Protein AF-A0A6I1VTR4-F1 (afdb_monomer)

Mean predicted aligned error: 4.68 Å

Structure (mmCIF, N/CA/C/O backbone):
data_AF-A0A6I1VTR4-F1
#
_entry.id   AF-A0A6I1VTR4-F1
#
loop_
_atom_site.group_PDB
_atom_site.id
_atom_site.type_symbol
_atom_site.label_atom_id
_atom_site.label_alt_id
_atom_site.label_comp_id
_atom_site.label_asym_id
_atom_site.label_entity_id
_atom_site.label_seq_id
_atom_site.pdbx_PDB_ins_code
_atom_site.Cartn_x
_atom_site.Cartn_y
_atom_site.Cartn_z
_atom_site.occupancy
_atom_site.B_iso_or_equiv
_atom_site.auth_seq_id
_atom_site.auth_comp_id
_atom_site.auth_asym_id
_atom_site.auth_atom_id
_atom_site.pdbx_PDB_model_num
ATOM 1 N N . LEU A 1 1 ? 5.404 2.789 -13.159 1.00 81.44 1 LEU A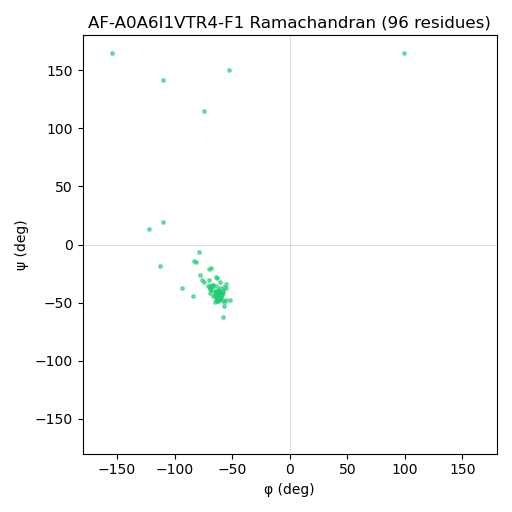 N 1
ATOM 2 C CA . LEU A 1 1 ? 6.473 1.957 -13.760 1.00 81.44 1 LEU A CA 1
ATOM 3 C C . LEU A 1 1 ? 5.997 1.165 -14.971 1.00 81.44 1 LEU A C 1
ATOM 5 O O . LEU A 1 1 ? 6.723 1.158 -15.947 1.00 81.44 1 LEU A O 1
ATOM 9 N N . TRP A 1 2 ? 4.783 0.599 -14.968 1.00 80.88 2 TRP A N 1
ATOM 10 C CA . TRP A 1 2 ? 4.226 -0.085 -16.147 1.00 80.88 2 TRP A CA 1
ATOM 11 C C . TRP A 1 2 ? 4.269 0.748 -17.446 1.00 80.88 2 TRP A C 1
ATOM 13 O O . TRP A 1 2 ? 4.748 0.266 -18.461 1.00 80.88 2 TRP A O 1
ATOM 23 N N . LEU A 1 3 ? 3.842 2.016 -17.384 1.00 85.00 3 LEU A N 1
ATOM 24 C CA . LEU A 1 3 ? 3.849 2.964 -18.512 1.00 85.00 3 LEU A CA 1
ATOM 25 C C . LEU A 1 3 ? 4.878 4.093 -18.343 1.00 85.00 3 LEU A C 1
ATOM 27 O O . LEU A 1 3 ? 4.709 5.157 -18.925 1.00 85.00 3 LEU A O 1
ATOM 31 N N . ALA A 1 4 ? 5.887 3.939 -17.478 1.00 83.88 4 ALA A N 1
ATOM 32 C CA . ALA A 1 4 ? 6.788 5.054 -17.170 1.00 83.88 4 ALA A CA 1
ATOM 33 C C . ALA A 1 4 ? 7.755 5.313 -18.345 1.00 83.88 4 ALA A C 1
ATOM 35 O O . ALA A 1 4 ? 8.599 4.457 -18.604 1.00 83.88 4 ALA A O 1
ATOM 36 N N . PRO A 1 5 ? 7.687 6.476 -19.027 1.00 82.94 5 PRO A N 1
ATOM 37 C CA . PRO A 1 5 ? 8.529 6.752 -20.192 1.00 82.94 5 PRO A CA 1
ATOM 38 C C . PRO A 1 5 ? 9.938 7.233 -19.809 1.00 82.94 5 PRO A C 1
ATOM 40 O O . PRO A 1 5 ? 10.830 7.258 -20.650 1.00 82.94 5 PRO A O 1
ATOM 43 N N . SER A 1 6 ? 10.154 7.638 -18.552 1.00 90.81 6 SER A N 1
ATOM 44 C CA . SER A 1 6 ? 11.464 8.037 -18.031 1.00 90.81 6 SER A CA 1
ATOM 45 C C . SER A 1 6 ? 11.561 7.853 -16.513 1.00 90.81 6 SER A C 1
ATOM 47 O O . SER A 1 6 ? 10.549 7.725 -15.813 1.00 90.81 6 SER A O 1
ATOM 49 N N . THR A 1 7 ? 12.788 7.884 -15.986 1.00 89.81 7 THR A N 1
ATOM 50 C CA . THR A 1 7 ? 13.080 7.745 -14.549 1.00 89.81 7 THR A CA 1
ATOM 51 C C . THR A 1 7 ? 12.355 8.788 -13.694 1.00 89.81 7 THR A C 1
ATOM 53 O O . THR A 1 7 ? 11.873 8.463 -12.613 1.00 89.81 7 THR A O 1
ATOM 56 N N . GLY A 1 8 ? 12.200 10.022 -14.189 1.00 92.44 8 GLY A N 1
ATOM 57 C CA . GLY A 1 8 ? 11.482 11.081 -13.471 1.00 92.44 8 GLY A CA 1
ATOM 58 C C . GLY A 1 8 ? 10.017 10.722 -13.198 1.00 92.44 8 GLY A C 1
ATOM 59 O O . GLY A 1 8 ? 9.548 10.852 -12.069 1.00 92.44 8 GLY A O 1
ATOM 60 N N . TYR A 1 9 ? 9.313 10.170 -14.192 1.00 90.69 9 TYR A N 1
ATOM 61 C CA . TYR A 1 9 ? 7.933 9.699 -14.015 1.00 90.69 9 TYR A CA 1
ATOM 62 C C . TYR A 1 9 ? 7.836 8.538 -13.022 1.00 90.69 9 TYR A C 1
ATOM 64 O O . TYR A 1 9 ? 6.872 8.449 -12.260 1.00 90.69 9 TYR A O 1
ATOM 72 N N . ALA A 1 10 ? 8.832 7.648 -13.007 1.00 90.94 10 ALA A N 1
ATOM 73 C CA . ALA A 1 10 ? 8.887 6.560 -12.038 1.00 90.94 10 ALA A CA 1
ATOM 74 C C . ALA A 1 10 ? 9.041 7.078 -10.601 1.00 90.94 10 ALA A C 1
ATOM 76 O O . ALA A 1 10 ? 8.319 6.617 -9.717 1.00 90.94 10 ALA A O 1
ATOM 77 N N . LEU A 1 11 ? 9.925 8.057 -10.381 1.00 93.25 11 LEU A N 1
ATOM 78 C CA . LEU A 1 11 ? 10.156 8.660 -9.066 1.00 93.25 11 LEU A CA 1
ATOM 79 C C . LEU A 1 11 ? 8.926 9.408 -8.551 1.00 93.25 11 LEU A C 1
ATOM 81 O O . LEU A 1 11 ? 8.550 9.230 -7.396 1.00 93.25 11 LEU A O 1
ATOM 85 N N . ILE A 1 12 ? 8.257 10.181 -9.411 1.00 93.94 12 ILE A N 1
ATOM 86 C CA . ILE A 1 12 ? 7.007 10.863 -9.046 1.00 93.94 12 ILE A CA 1
ATOM 87 C C . ILE A 1 12 ? 5.941 9.836 -8.650 1.00 93.94 12 ILE A C 1
ATOM 89 O O . ILE A 1 12 ? 5.315 9.971 -7.602 1.00 93.94 12 ILE A O 1
ATOM 93 N N . GLY A 1 13 ? 5.764 8.777 -9.446 1.00 91.75 13 GLY A N 1
ATOM 94 C CA . GLY A 1 13 ? 4.812 7.712 -9.132 1.00 91.75 13 GLY A CA 1
ATOM 95 C C . GLY A 1 13 ? 5.127 6.995 -7.815 1.00 91.75 13 GLY A C 1
ATOM 96 O O . GLY A 1 13 ? 4.219 6.739 -7.027 1.00 91.75 13 GLY A O 1
ATOM 97 N N . ALA A 1 14 ? 6.404 6.714 -7.546 1.00 92.00 14 ALA A N 1
ATOM 98 C CA . ALA A 1 14 ? 6.842 6.128 -6.281 1.00 92.00 14 ALA A CA 1
ATOM 99 C C . ALA A 1 14 ? 6.581 7.071 -5.093 1.00 92.00 14 ALA A C 1
ATOM 101 O O . ALA A 1 14 ? 6.074 6.630 -4.063 1.00 92.00 14 ALA A O 1
ATOM 102 N N . GLY A 1 15 ? 6.852 8.369 -5.259 1.00 94.81 15 GLY A N 1
ATOM 103 C CA . GLY A 1 15 ? 6.550 9.394 -4.260 1.00 94.81 15 GLY A CA 1
ATOM 104 C C . GLY A 1 15 ? 5.054 9.482 -3.952 1.00 94.81 15 GLY A C 1
ATOM 105 O O . GLY A 1 15 ? 4.669 9.478 -2.785 1.00 94.81 15 GLY A O 1
ATOM 106 N N . LEU A 1 16 ? 4.202 9.474 -4.981 1.00 93.75 16 LEU A N 1
ATOM 107 C CA . LEU A 1 16 ? 2.744 9.471 -4.819 1.00 93.75 16 LEU A CA 1
ATOM 108 C C . LEU A 1 16 ? 2.239 8.209 -4.111 1.00 93.75 16 LEU A C 1
ATOM 110 O O . LEU A 1 16 ? 1.385 8.305 -3.232 1.00 93.75 16 LEU A O 1
ATOM 114 N N . ALA A 1 17 ? 2.777 7.037 -4.455 1.00 91.62 17 ALA A N 1
ATOM 115 C CA . ALA A 1 17 ? 2.420 5.786 -3.793 1.00 91.62 17 ALA A CA 1
ATOM 116 C C . ALA A 1 17 ? 2.825 5.789 -2.309 1.00 91.62 17 ALA A C 1
ATOM 118 O O . ALA A 1 17 ? 2.020 5.420 -1.453 1.00 91.62 17 ALA A O 1
ATOM 119 N N . GLY A 1 18 ? 4.038 6.258 -1.993 1.00 91.38 18 GLY A N 1
ATOM 120 C CA . GLY A 1 18 ? 4.515 6.386 -0.613 1.00 91.38 18 GLY A CA 1
ATOM 121 C C . GLY A 1 18 ? 3.699 7.392 0.202 1.00 91.38 18 GLY A C 1
ATOM 122 O O . GLY A 1 18 ? 3.290 7.096 1.325 1.00 91.38 18 GLY A O 1
ATOM 123 N N . PHE A 1 19 ? 3.386 8.548 -0.386 1.00 93.75 19 PHE A N 1
ATOM 124 C CA . PHE A 1 19 ? 2.518 9.549 0.233 1.00 93.75 19 PHE A CA 1
ATOM 125 C C . PHE A 1 19 ? 1.113 8.994 0.502 1.00 93.75 19 PHE A C 1
ATOM 127 O O . PHE A 1 19 ? 0.590 9.133 1.607 1.00 93.75 19 PHE A O 1
ATOM 134 N N . GLY A 1 20 ? 0.528 8.293 -0.474 1.00 91.00 20 GLY A N 1
ATOM 135 C CA . GLY A 1 20 ? -0.764 7.628 -0.321 1.00 91.00 20 GLY A CA 1
ATOM 136 C C . GLY A 1 20 ? -0.767 6.610 0.820 1.00 91.00 20 GLY A C 1
ATOM 137 O O . GLY A 1 20 ? -1.654 6.657 1.670 1.00 91.00 20 GLY A O 1
ATOM 138 N N . LEU A 1 21 ? 0.248 5.743 0.897 1.00 90.19 21 LEU A N 1
ATOM 139 C CA . LEU A 1 21 ? 0.378 4.762 1.980 1.00 90.19 21 LEU A CA 1
ATOM 140 C C . LEU A 1 21 ? 0.449 5.438 3.358 1.00 90.19 21 LEU A C 1
ATOM 142 O O . LEU A 1 21 ? -0.238 5.006 4.285 1.00 90.19 21 LEU A O 1
ATOM 146 N N . SER A 1 22 ? 1.220 6.525 3.479 1.00 91.56 22 SER A N 1
ATOM 147 C CA . SER A 1 22 ? 1.356 7.272 4.735 1.00 91.56 22 SER A CA 1
ATOM 148 C C . SER A 1 22 ? 0.047 7.910 5.208 1.00 91.56 22 SER A C 1
ATOM 150 O O . SER A 1 22 ? -0.119 8.095 6.412 1.00 91.56 22 SER A O 1
ATOM 152 N N . LEU A 1 23 ? -0.863 8.264 4.296 1.00 90.75 23 LEU A N 1
ATOM 153 C CA . LEU A 1 23 ? -2.184 8.796 4.643 1.00 90.75 23 LEU A CA 1
ATOM 154 C C . LEU A 1 23 ? -3.196 7.683 4.936 1.00 90.75 23 LEU A C 1
ATOM 156 O O . LEU A 1 23 ? -3.954 7.769 5.902 1.00 90.75 23 LEU A O 1
ATOM 160 N N . VAL A 1 24 ? -3.213 6.637 4.108 1.00 88.44 24 VAL A N 1
ATOM 161 C CA . VAL A 1 24 ? -4.211 5.560 4.178 1.00 88.44 24 VAL A CA 1
ATOM 162 C C . VAL A 1 24 ? -4.024 4.705 5.429 1.00 88.44 24 VAL A C 1
ATOM 164 O O . VAL A 1 24 ? -5.012 4.384 6.088 1.00 88.44 24 VAL A O 1
ATOM 167 N N . TYR A 1 25 ? -2.780 4.379 5.793 1.00 85.38 25 TYR A N 1
ATOM 168 C CA . TYR A 1 25 ? -2.489 3.518 6.941 1.00 85.38 25 TYR A CA 1
ATOM 169 C C . TYR A 1 25 ? -3.072 4.043 8.274 1.00 85.38 25 TYR A C 1
ATOM 171 O O . TYR A 1 25 ? -3.811 3.306 8.930 1.00 85.38 25 TYR A O 1
ATOM 179 N N . PRO A 1 26 ? -2.830 5.300 8.698 1.00 85.81 26 PRO A N 1
ATOM 180 C CA . PRO A 1 26 ? -3.453 5.828 9.910 1.00 85.81 26 PRO A CA 1
ATOM 181 C C . PRO A 1 26 ? -4.957 6.081 9.741 1.00 85.81 26 PRO A C 1
ATOM 183 O O . PRO A 1 26 ? -5.713 5.847 10.683 1.00 85.81 26 PRO A O 1
ATOM 1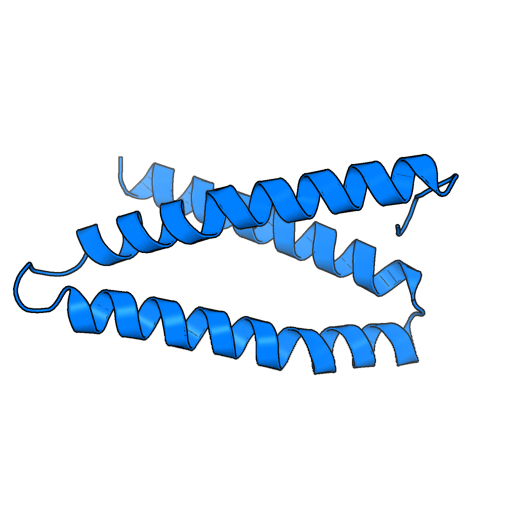86 N N . ALA A 1 27 ? -5.416 6.526 8.565 1.00 88.31 27 ALA A N 1
ATOM 187 C CA . ALA A 1 27 ? -6.830 6.832 8.340 1.00 88.31 27 ALA A CA 1
ATOM 188 C C . ALA A 1 27 ? -7.726 5.591 8.495 1.00 88.31 27 ALA A C 1
ATOM 190 O O . ALA A 1 27 ? -8.722 5.637 9.220 1.00 88.31 27 ALA A O 1
ATOM 191 N N . LEU A 1 28 ? -7.350 4.470 7.868 1.00 86.31 28 LEU A N 1
ATOM 192 C CA . LEU A 1 28 ? -8.085 3.208 7.991 1.00 86.31 28 LEU A CA 1
ATOM 193 C C . LEU A 1 28 ? -7.958 2.604 9.392 1.00 86.31 28 LEU A C 1
ATOM 195 O O . LEU A 1 28 ? -8.946 2.095 9.917 1.00 86.31 28 LEU A O 1
ATOM 199 N N . GLY A 1 29 ? -6.783 2.707 10.023 1.00 85.31 29 GLY A N 1
ATOM 200 C CA . GLY A 1 29 ? -6.583 2.231 11.394 1.00 85.31 29 GLY A CA 1
ATOM 201 C C . GLY A 1 29 ? -7.497 2.939 12.399 1.00 85.31 29 GLY A C 1
ATOM 202 O O . GLY A 1 29 ? -8.132 2.289 13.230 1.00 85.31 29 GLY A O 1
ATOM 203 N N . VAL A 1 30 ? -7.636 4.265 12.291 1.00 85.88 30 VAL A N 1
ATOM 204 C CA . VAL A 1 30 ? -8.561 5.040 13.134 1.00 85.88 30 VAL A CA 1
ATOM 205 C C . VAL A 1 30 ? -10.009 4.619 12.893 1.00 85.88 30 VAL A C 1
ATOM 207 O O . VAL A 1 30 ? -10.767 4.460 13.851 1.00 85.88 30 VAL A O 1
ATOM 210 N N . GLU A 1 31 ? -10.402 4.420 11.637 1.00 85.75 31 GLU A N 1
ATOM 211 C CA . GLU A 1 31 ? -11.773 4.038 11.304 1.00 85.75 31 GLU A CA 1
ATOM 212 C C . GLU A 1 31 ? -12.120 2.622 11.782 1.00 85.75 31 GLU A C 1
ATOM 214 O O . GLU A 1 31 ? -13.192 2.413 12.347 1.00 85.75 31 GLU A O 1
ATOM 219 N N . ALA A 1 32 ? -11.190 1.670 11.669 1.00 84.19 32 ALA A N 1
ATOM 220 C CA . ALA A 1 32 ? -11.353 0.322 12.207 1.00 84.19 32 ALA A CA 1
ATOM 221 C C . ALA A 1 32 ? -11.524 0.332 13.736 1.00 84.19 32 ALA A C 1
ATOM 223 O O . ALA A 1 32 ? -12.407 -0.335 14.270 1.00 84.19 32 ALA A O 1
ATOM 224 N N . VAL A 1 33 ? -10.731 1.135 14.454 1.00 84.44 33 VAL A N 1
ATOM 225 C CA . VAL A 1 33 ? -10.818 1.239 15.922 1.00 84.44 33 VAL A CA 1
ATOM 226 C C . VAL A 1 33 ? -12.133 1.871 16.382 1.00 84.44 33 VAL A C 1
ATOM 228 O O . VAL A 1 33 ? -12.661 1.478 17.424 1.00 84.44 33 VAL A O 1
ATOM 231 N N . LYS A 1 34 ? -12.686 2.828 15.627 1.00 83.81 34 LYS A N 1
ATOM 232 C CA . LYS A 1 34 ? -13.985 3.446 15.948 1.00 83.81 34 LYS A CA 1
ATOM 233 C C . LYS A 1 34 ? -15.150 2.461 15.890 1.00 83.81 34 LYS A C 1
ATOM 235 O O . LYS A 1 34 ? -16.127 2.663 16.605 1.00 83.81 34 LYS A O 1
ATOM 240 N N . GLN A 1 35 ? -15.055 1.416 15.069 1.00 81.94 35 GLN A N 1
ATOM 241 C CA . GLN A 1 35 ? -16.111 0.409 14.921 1.00 81.94 35 GLN A CA 1
ATOM 242 C C . GLN A 1 35 ? -16.137 -0.617 16.066 1.00 81.94 35 GLN A C 1
ATOM 244 O O . GLN A 1 35 ? -17.052 -1.436 16.134 1.00 81.94 35 GLN A O 1
ATOM 249 N N . VAL A 1 36 ? -15.161 -0.579 16.981 1.00 85.50 36 VAL A N 1
ATOM 250 C CA . VAL A 1 36 ? -15.023 -1.537 18.085 1.00 85.50 36 VAL A CA 1
ATOM 251 C C . VAL A 1 36 ? -15.337 -0.855 19.430 1.00 85.50 36 VAL A C 1
ATOM 253 O O . VAL A 1 36 ? -14.936 0.295 19.642 1.00 85.50 36 VAL A O 1
ATOM 256 N N . PRO A 1 37 ? -16.022 -1.535 20.377 1.00 83.06 37 PRO A N 1
ATOM 257 C CA . PRO A 1 37 ? 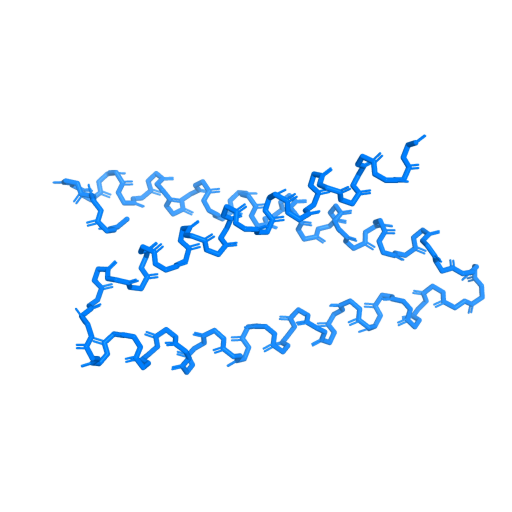-16.275 -1.004 21.717 1.00 83.06 37 PRO A CA 1
ATOM 258 C C . PRO A 1 37 ? -14.999 -0.527 22.421 1.00 83.06 37 PRO A C 1
ATOM 260 O O . PRO A 1 37 ? -13.913 -1.078 22.223 1.00 83.06 37 PRO A O 1
ATOM 263 N N . SER A 1 38 ? -15.127 0.475 23.296 1.00 79.38 38 SER A N 1
ATOM 264 C CA . SER A 1 38 ? -13.995 1.094 24.005 1.00 79.38 38 SER A CA 1
ATOM 265 C C . SER A 1 38 ? -13.131 0.092 24.781 1.00 79.38 38 SER A C 1
ATOM 267 O O . SER A 1 38 ? -11.913 0.257 24.820 1.00 79.38 38 SER A O 1
ATOM 269 N N . SER A 1 39 ? -13.737 -0.966 25.326 1.00 85.38 39 SER A N 1
ATOM 270 C CA . SER A 1 39 ? -13.065 -2.060 26.038 1.00 85.38 39 SER A CA 1
ATOM 271 C C . SER A 1 39 ? -12.192 -2.952 25.146 1.00 85.38 39 SER A C 1
ATOM 273 O O . SER A 1 39 ? -11.296 -3.621 25.655 1.00 85.38 39 SER A O 1
ATOM 275 N N . SER A 1 40 ? -12.414 -2.963 23.828 1.00 86.00 40 SER A N 1
ATOM 276 C CA . SER A 1 40 ? -11.759 -3.883 22.884 1.00 86.00 40 SER A CA 1
ATOM 277 C C . SER A 1 40 ? -10.991 -3.175 21.764 1.00 86.00 40 SER A C 1
ATOM 279 O O . SER A 1 40 ? -10.556 -3.821 20.812 1.00 86.00 40 SER A O 1
ATOM 281 N N . ARG A 1 41 ? -10.749 -1.862 21.877 1.00 84.44 41 ARG A N 1
ATOM 282 C CA . ARG A 1 41 ? -9.981 -1.092 20.876 1.00 84.44 41 ARG A CA 1
ATOM 283 C C . ARG A 1 41 ? -8.594 -1.672 20.596 1.00 84.44 41 ARG A C 1
ATOM 285 O O . ARG A 1 41 ? -8.171 -1.678 19.445 1.00 84.44 41 ARG A O 1
ATOM 292 N N . GLY A 1 42 ? -7.917 -2.194 21.623 1.00 85.69 42 GLY A N 1
ATOM 293 C CA . GLY A 1 42 ? -6.622 -2.865 21.467 1.00 85.69 42 GLY A CA 1
ATOM 294 C C . GLY A 1 42 ? -6.703 -4.107 20.573 1.00 85.69 42 GLY A C 1
ATOM 295 O O . GLY A 1 42 ? -5.847 -4.297 19.716 1.00 85.69 42 GLY A O 1
ATOM 296 N N . ALA A 1 43 ? -7.772 -4.901 20.698 1.00 86.81 43 ALA A N 1
ATOM 297 C CA . ALA A 1 43 ? -8.013 -6.057 19.835 1.00 86.81 43 ALA A CA 1
ATOM 298 C C . ALA A 1 43 ? -8.358 -5.639 18.394 1.00 86.81 43 ALA A C 1
ATOM 300 O O . ALA A 1 43 ? -7.876 -6.260 17.451 1.00 86.81 43 ALA A O 1
ATOM 301 N N . GLY A 1 44 ? -9.127 -4.557 18.215 1.00 87.62 44 GLY A N 1
ATOM 302 C CA . GLY A 1 44 ? -9.422 -3.991 16.892 1.00 87.62 44 GLY A CA 1
ATOM 303 C C . GLY A 1 44 ? -8.171 -3.490 16.163 1.00 87.62 44 GLY A C 1
ATOM 304 O O . GLY A 1 44 ? -7.963 -3.813 14.994 1.00 87.62 44 GLY A O 1
ATOM 305 N N . LEU A 1 45 ? -7.299 -2.761 16.869 1.00 89.00 45 LEU A N 1
ATOM 306 C CA . LEU A 1 45 ? -6.015 -2.306 16.328 1.00 89.00 45 LEU A CA 1
ATOM 307 C C . LEU A 1 45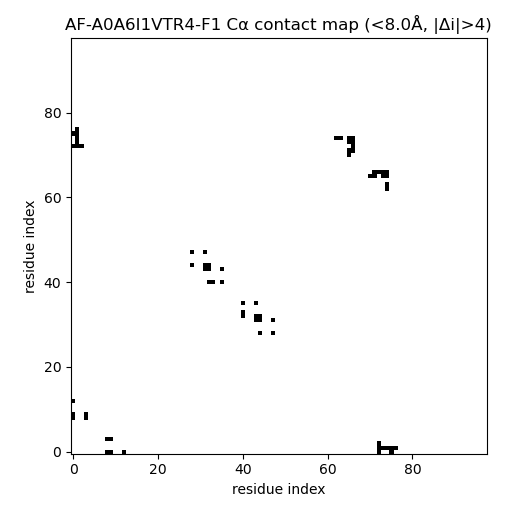 ? -5.083 -3.491 16.016 1.00 89.00 45 LEU A C 1
ATOM 309 O O . LEU A 1 45 ? -4.421 -3.497 14.982 1.00 89.00 45 LEU A O 1
ATOM 313 N N . GLY A 1 46 ? -5.065 -4.509 16.884 1.00 90.94 46 GLY A N 1
ATOM 314 C CA . GLY A 1 46 ? -4.298 -5.736 16.671 1.00 90.94 46 GLY A CA 1
ATOM 315 C C . GLY A 1 46 ? -4.753 -6.504 15.430 1.00 90.94 46 GLY A C 1
ATOM 316 O O . GLY A 1 46 ? -3.922 -6.893 14.615 1.00 90.94 46 GLY A O 1
ATOM 317 N N . ALA A 1 47 ? -6.065 -6.659 15.232 1.00 91.00 47 ALA A N 1
ATOM 318 C CA . ALA A 1 47 ? -6.609 -7.279 14.026 1.00 91.00 47 ALA A CA 1
ATOM 319 C C . ALA A 1 47 ? -6.211 -6.495 12.764 1.00 91.00 47 ALA A C 1
ATOM 321 O O . ALA A 1 47 ? -5.733 -7.095 11.804 1.00 91.00 47 ALA A O 1
ATOM 322 N N . TYR A 1 48 ? -6.339 -5.162 12.784 1.00 90.44 48 TYR A N 1
ATOM 323 C CA . TYR A 1 48 ? -5.903 -4.304 11.677 1.00 90.44 48 TYR A CA 1
ATOM 324 C C . TYR A 1 48 ? -4.423 -4.523 11.318 1.00 90.44 48 TYR A C 1
ATOM 326 O O . TYR A 1 48 ? -4.106 -4.730 10.146 1.00 90.44 48 TYR A O 1
ATOM 334 N N . ALA A 1 49 ? -3.534 -4.547 12.317 1.00 91.12 49 ALA A N 1
ATOM 335 C CA . ALA A 1 49 ? -2.105 -4.773 12.105 1.00 91.12 49 ALA A CA 1
ATOM 336 C C . ALA A 1 49 ? -1.814 -6.162 11.508 1.00 91.12 49 ALA A C 1
ATOM 338 O O . ALA A 1 49 ? -1.099 -6.263 10.516 1.00 91.12 49 ALA A O 1
ATOM 339 N N . VAL A 1 50 ? -2.436 -7.224 12.035 1.00 95.00 50 VAL A N 1
ATOM 340 C CA . VAL A 1 50 ? -2.235 -8.598 11.537 1.00 95.00 50 VAL A CA 1
ATOM 341 C C . VAL A 1 50 ? -2.655 -8.739 10.073 1.00 95.00 50 VAL A C 1
ATOM 343 O O . VAL A 1 50 ? -1.942 -9.360 9.285 1.00 95.00 50 VAL A O 1
ATOM 346 N N . PHE A 1 51 ? -3.791 -8.157 9.677 1.00 92.88 51 PHE A N 1
ATOM 347 C CA . PHE A 1 51 ? -4.221 -8.190 8.276 1.00 92.88 51 PHE A CA 1
ATOM 348 C C . PHE A 1 51 ? -3.297 -7.380 7.362 1.00 92.88 51 PHE A C 1
ATOM 350 O O . PHE A 1 51 ? -3.048 -7.798 6.230 1.00 92.88 51 PHE A O 1
ATOM 357 N N . PHE A 1 52 ? -2.776 -6.248 7.839 1.00 91.06 52 PHE A N 1
ATOM 358 C CA . PHE A 1 52 ? -1.804 -5.453 7.093 1.00 91.06 52 PHE A CA 1
ATOM 359 C C . PHE A 1 52 ? -0.494 -6.224 6.870 1.00 91.06 52 PHE A C 1
ATOM 361 O O . PHE A 1 52 ? -0.021 -6.315 5.735 1.00 91.06 52 PHE A O 1
ATOM 368 N N . ASP A 1 53 ? 0.041 -6.854 7.915 1.00 94.25 53 ASP A N 1
ATOM 369 C CA . ASP A 1 53 ? 1.257 -7.668 7.830 1.00 94.25 53 ASP A CA 1
ATOM 370 C C . ASP A 1 53 ? 1.059 -8.887 6.922 1.00 94.25 53 ASP A C 1
ATOM 372 O O . ASP A 1 53 ? 1.918 -9.199 6.094 1.00 94.25 53 ASP A O 1
ATOM 376 N N . LEU A 1 54 ? -0.102 -9.546 7.006 1.00 95.12 54 LEU A N 1
ATOM 377 C CA . LEU A 1 54 ? -0.450 -10.651 6.114 1.00 95.12 54 LEU A CA 1
ATOM 378 C C . LEU A 1 54 ? -0.515 -10.193 4.651 1.00 95.12 54 LEU A C 1
ATOM 380 O O . LEU A 1 54 ? -0.011 -10.888 3.766 1.00 95.12 54 LEU A O 1
ATOM 384 N N . ALA A 1 55 ? -1.088 -9.017 4.385 1.00 92.25 55 ALA A N 1
ATOM 385 C CA . ALA A 1 55 ? -1.123 -8.450 3.042 1.00 92.25 55 ALA A CA 1
ATOM 386 C C . ALA A 1 55 ? 0.293 -8.180 2.504 1.00 92.25 55 ALA A C 1
ATOM 388 O O . ALA A 1 55 ? 0.578 -8.519 1.354 1.00 92.25 55 ALA A O 1
ATOM 389 N N . LEU A 1 56 ? 1.199 -7.643 3.330 1.00 91.62 56 LEU A N 1
ATOM 390 C CA . LEU A 1 56 ? 2.609 -7.453 2.965 1.00 91.62 56 LEU A CA 1
ATOM 391 C C . LEU A 1 56 ? 3.318 -8.786 2.694 1.00 91.62 56 LEU A C 1
ATOM 393 O O . LEU A 1 56 ? 4.025 -8.914 1.691 1.00 91.62 56 LEU A O 1
ATOM 397 N N . ALA A 1 57 ? 3.090 -9.788 3.544 1.00 95.12 57 ALA A N 1
ATOM 398 C CA . ALA A 1 57 ? 3.659 -11.121 3.385 1.00 95.12 57 ALA A CA 1
ATOM 399 C C . ALA A 1 57 ? 3.199 -11.787 2.079 1.00 95.12 57 ALA A C 1
ATOM 401 O O . ALA A 1 57 ? 4.005 -12.406 1.388 1.00 95.12 57 ALA A O 1
ATOM 402 N N . MET A 1 58 ? 1.925 -11.626 1.707 1.00 95.25 58 MET A N 1
ATOM 403 C CA . MET A 1 58 ? 1.371 -12.174 0.465 1.00 95.25 58 MET A CA 1
ATOM 404 C C . MET A 1 58 ? 1.774 -11.381 -0.782 1.00 95.25 58 MET A C 1
ATOM 406 O O . MET A 1 58 ? 1.905 -11.970 -1.859 1.00 95.25 58 MET A O 1
ATOM 410 N N . ALA A 1 59 ? 1.988 -10.068 -0.664 1.00 92.75 59 ALA A N 1
ATOM 411 C CA . ALA A 1 59 ? 2.348 -9.221 -1.797 1.00 92.75 59 ALA A CA 1
ATOM 412 C C . ALA A 1 59 ? 3.637 -9.702 -2.482 1.00 92.75 59 ALA A C 1
ATOM 414 O O . ALA A 1 59 ? 3.685 -9.748 -3.708 1.00 92.75 59 ALA A O 1
ATOM 415 N N . GLY A 1 60 ? 4.650 -10.123 -1.717 1.00 91.31 60 GLY A N 1
ATOM 416 C CA . GLY A 1 60 ? 5.919 -10.620 -2.262 1.00 91.31 60 GLY A CA 1
ATOM 417 C C . GLY A 1 60 ? 5.749 -11.823 -3.204 1.00 91.31 60 GLY A C 1
ATOM 418 O O . GLY A 1 60 ? 6.051 -11.698 -4.392 1.00 91.31 60 GLY A O 1
ATOM 419 N N . PRO A 1 61 ? 5.238 -12.973 -2.725 1.00 95.38 61 PRO A N 1
ATOM 420 C CA . PRO A 1 61 ? 5.015 -14.157 -3.551 1.00 95.38 61 PRO A CA 1
ATOM 421 C C . PRO A 1 61 ? 4.070 -13.917 -4.732 1.00 95.38 61 PRO A C 1
ATOM 423 O O . PRO A 1 61 ? 4.359 -14.375 -5.836 1.00 95.38 61 PRO A O 1
ATOM 426 N N . LEU A 1 62 ? 2.974 -13.175 -4.536 1.00 95.25 62 LEU A N 1
ATOM 427 C CA . LEU A 1 62 ? 2.014 -12.893 -5.610 1.00 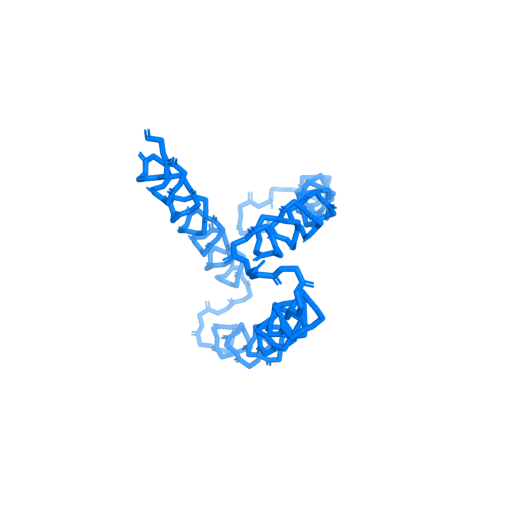95.25 62 LEU A CA 1
ATOM 428 C C . LEU A 1 62 ? 2.645 -12.051 -6.721 1.00 95.25 62 LEU A C 1
ATOM 430 O O . LEU A 1 62 ? 2.571 -12.411 -7.897 1.00 95.25 62 LEU A O 1
ATOM 434 N N . MET A 1 63 ? 3.309 -10.955 -6.355 1.00 94.12 63 MET A N 1
ATOM 435 C CA . MET A 1 63 ? 3.977 -10.091 -7.326 1.00 94.12 63 MET A CA 1
ATOM 436 C C . MET A 1 63 ? 5.170 -10.798 -7.975 1.00 94.12 63 MET A C 1
ATOM 438 O O . MET A 1 63 ? 5.393 -10.629 -9.171 1.00 94.12 63 MET A O 1
ATOM 442 N N . GLY A 1 64 ? 5.892 -11.640 -7.232 1.00 92.94 64 GLY A N 1
ATOM 443 C CA . GLY A 1 64 ? 6.960 -12.486 -7.765 1.00 92.94 64 GLY A CA 1
ATOM 444 C C . GLY A 1 64 ? 6.452 -13.498 -8.795 1.00 92.94 64 GLY A C 1
ATOM 445 O O . GLY A 1 64 ? 7.025 -13.611 -9.876 1.00 92.94 64 GLY A O 1
ATOM 446 N N . ALA A 1 65 ? 5.336 -14.175 -8.519 1.00 95.25 65 ALA A N 1
ATOM 447 C CA . ALA A 1 65 ? 4.711 -15.095 -9.469 1.00 95.25 65 ALA A CA 1
ATOM 448 C C . ALA A 1 65 ? 4.253 -14.373 -10.749 1.00 95.25 65 ALA A C 1
ATOM 450 O O . ALA A 1 65 ? 4.479 -14.874 -11.853 1.00 95.25 65 ALA A O 1
ATOM 451 N N . ILE A 1 66 ? 3.672 -13.176 -10.621 1.00 95.06 66 ILE A N 1
ATOM 452 C CA . ILE A 1 66 ? 3.305 -12.326 -11.766 1.00 95.06 66 ILE A CA 1
ATOM 453 C C . ILE A 1 66 ? 4.554 -11.935 -12.565 1.00 95.06 66 ILE A C 1
ATOM 455 O O . ILE A 1 66 ? 4.556 -12.049 -13.790 1.00 95.06 66 ILE A O 1
ATOM 459 N N . ALA A 1 67 ? 5.631 -11.535 -11.887 1.00 94.12 67 ALA A N 1
ATOM 460 C CA . ALA A 1 67 ? 6.891 -11.168 -12.524 1.00 94.12 67 ALA A CA 1
ATOM 461 C C . ALA A 1 67 ? 7.483 -12.317 -13.350 1.00 94.12 67 ALA A C 1
ATOM 463 O O . ALA A 1 67 ? 7.947 -12.085 -14.464 1.00 94.12 67 ALA A O 1
ATOM 464 N N . LEU A 1 68 ? 7.446 -13.540 -12.811 1.00 94.62 68 LEU A N 1
ATOM 465 C CA . LEU A 1 68 ? 8.003 -14.734 -13.451 1.00 94.62 68 LEU A CA 1
ATOM 466 C C . LEU A 1 68 ? 7.218 -15.164 -14.697 1.00 94.62 68 LEU A C 1
ATOM 468 O O . LEU A 1 68 ? 7.825 -15.628 -15.656 1.00 94.62 68 LEU A O 1
ATOM 472 N N . ASN A 1 69 ? 5.889 -15.012 -14.694 1.00 93.38 69 ASN A N 1
ATOM 473 C CA . ASN A 1 69 ? 5.035 -15.484 -15.791 1.00 93.38 69 ASN A CA 1
ATOM 474 C C . ASN A 1 69 ? 4.745 -14.410 -16.850 1.00 93.38 69 ASN A C 1
ATOM 476 O O . ASN A 1 69 ? 4.663 -14.719 -18.035 1.00 93.38 69 ASN A O 1
ATOM 480 N N . LEU A 1 70 ? 4.555 -13.155 -16.431 1.00 91.19 70 LEU A N 1
ATOM 481 C CA . LEU A 1 70 ? 4.094 -12.059 -17.295 1.00 91.19 70 LEU A CA 1
ATOM 482 C C . LEU A 1 70 ? 5.171 -10.987 -17.512 1.00 91.19 70 LEU A C 1
ATOM 484 O O . LEU A 1 70 ? 5.091 -10.215 -18.465 1.00 91.19 70 LEU A O 1
ATOM 488 N N . GLY A 1 71 ? 6.193 -10.943 -16.654 1.00 90.62 71 GLY A N 1
ATOM 489 C CA . GLY A 1 71 ? 7.267 -9.955 -16.691 1.00 90.62 71 GLY A CA 1
ATOM 490 C C . GLY A 1 71 ? 7.086 -8.810 -15.692 1.00 90.62 71 GLY A C 1
ATOM 491 O O . GLY A 1 71 ? 6.011 -8.552 -15.151 1.00 90.62 71 GLY A O 1
ATOM 492 N N . TYR A 1 72 ? 8.174 -8.076 -15.461 1.00 89.25 72 TYR A N 1
ATOM 493 C CA . TYR A 1 72 ? 8.263 -7.027 -14.439 1.00 89.25 72 TYR A CA 1
ATOM 494 C C . TYR A 1 72 ? 7.235 -5.878 -14.568 1.00 89.25 72 TYR A C 1
ATOM 496 O O . TYR A 1 72 ? 6.691 -5.452 -13.546 1.00 89.25 72 TYR A O 1
ATOM 504 N N . PRO A 1 73 ? 6.890 -5.371 -15.773 1.00 90.56 73 PRO A N 1
ATOM 505 C CA . PRO A 1 73 ? 5.918 -4.281 -15.898 1.00 90.56 73 PRO A CA 1
ATOM 506 C C . PRO A 1 73 ? 4.524 -4.636 -15.354 1.00 90.56 73 PRO A C 1
ATOM 508 O O . PRO A 1 73 ? 3.835 -3.766 -14.815 1.00 90.56 73 PRO A O 1
ATOM 511 N N . TRP A 1 74 ? 4.125 -5.907 -15.448 1.00 92.00 74 TRP A N 1
ATOM 512 C CA . TRP A 1 74 ? 2.805 -6.386 -15.028 1.00 92.00 74 TRP A CA 1
ATOM 513 C C . TRP A 1 74 ? 2.597 -6.383 -13.516 1.00 92.00 74 TRP A C 1
ATOM 515 O O . TRP A 1 74 ? 1.454 -6.297 -13.064 1.00 92.00 74 TRP A O 1
ATOM 525 N N . ILE A 1 75 ? 3.680 -6.377 -12.735 1.00 93.94 75 ILE A N 1
ATOM 526 C CA . ILE A 1 75 ? 3.630 -6.162 -11.284 1.00 93.94 75 ILE A CA 1
ATOM 527 C C . ILE A 1 75 ? 2.950 -4.821 -10.987 1.00 93.94 75 ILE A C 1
ATOM 529 O O . ILE A 1 75 ? 2.012 -4.738 -10.199 1.00 93.94 75 ILE A O 1
ATOM 533 N N . PHE A 1 76 ? 3.387 -3.760 -11.670 1.00 91.12 76 PHE A N 1
ATOM 534 C CA . PHE A 1 76 ? 2.885 -2.407 -11.436 1.00 91.12 76 PHE A CA 1
ATOM 535 C C . PHE A 1 76 ? 1.484 -2.195 -11.996 1.00 91.12 76 PHE A C 1
ATOM 537 O O . PHE A 1 76 ? 0.720 -1.430 -11.414 1.00 91.12 76 PHE A O 1
ATOM 544 N N . PHE A 1 77 ? 1.139 -2.864 -13.098 1.00 92.62 77 PHE A N 1
ATOM 545 C CA . PHE A 1 77 ? -0.234 -2.869 -13.599 1.00 92.62 77 PHE A CA 1
ATOM 546 C C . PHE A 1 77 ? -1.187 -3.529 -12.595 1.00 92.62 77 PHE A C 1
ATOM 548 O O . PHE A 1 77 ? -2.200 -2.942 -12.221 1.00 92.62 77 PHE A O 1
ATOM 555 N N . SER A 1 78 ? -0.820 -4.712 -12.097 1.00 93.44 78 SER A N 1
ATOM 556 C CA . SER A 1 78 ? -1.616 -5.454 -11.114 1.00 93.44 78 SER A CA 1
ATOM 557 C C . SER A 1 78 ? -1.759 -4.670 -9.809 1.00 93.44 78 SER A C 1
ATOM 559 O O . SER A 1 78 ? -2.865 -4.536 -9.288 1.00 93.44 78 SER A O 1
ATOM 561 N N . ALA A 1 79 ? -0.673 -4.059 -9.326 1.00 92.31 79 ALA A N 1
ATOM 562 C CA . ALA A 1 79 ? -0.703 -3.181 -8.159 1.00 92.31 79 ALA A CA 1
ATOM 563 C C . ALA A 1 79 ? -1.614 -1.957 -8.369 1.00 92.31 79 ALA A C 1
ATOM 565 O O . ALA A 1 79 ? -2.364 -1.592 -7.464 1.00 92.31 79 ALA A O 1
ATOM 566 N N . ALA A 1 80 ? -1.602 -1.345 -9.560 1.00 93.06 80 ALA A N 1
ATOM 567 C CA . ALA A 1 80 ? -2.500 -0.237 -9.882 1.00 93.06 80 ALA A CA 1
ATOM 5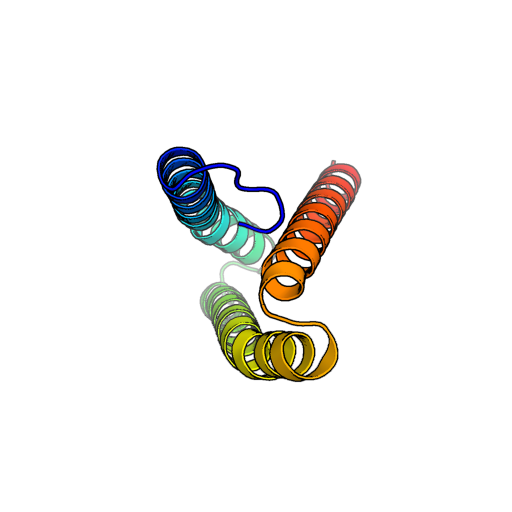68 C C . ALA A 1 80 ? -3.974 -0.676 -9.855 1.00 93.06 80 ALA A C 1
ATOM 570 O O . ALA A 1 80 ? -4.809 0.019 -9.274 1.00 93.06 80 ALA A O 1
ATOM 571 N N . LEU A 1 81 ? -4.289 -1.850 -10.412 1.00 94.81 81 LEU A N 1
ATOM 572 C CA . LEU A 1 81 ? -5.643 -2.404 -10.388 1.00 94.81 81 LEU A CA 1
ATOM 573 C C . LEU A 1 81 ? -6.110 -2.711 -8.957 1.00 94.81 81 LEU A C 1
ATOM 575 O O . LEU A 1 81 ? -7.230 -2.358 -8.591 1.00 94.81 81 LEU A O 1
ATOM 579 N N . MET A 1 82 ? -5.243 -3.299 -8.127 1.00 93.75 82 MET A N 1
ATOM 580 C CA . MET A 1 82 ? -5.528 -3.542 -6.706 1.00 93.75 82 MET A CA 1
ATOM 581 C C . MET A 1 82 ? -5.744 -2.232 -5.936 1.00 93.75 82 MET A C 1
ATOM 583 O O . MET A 1 82 ? -6.656 -2.155 -5.115 1.00 93.75 82 MET A O 1
ATOM 587 N N . GLY A 1 83 ? -4.966 -1.186 -6.231 1.00 92.50 83 GLY A N 1
ATOM 588 C CA . GLY A 1 83 ? -5.156 0.145 -5.651 1.00 92.50 83 GLY A CA 1
ATOM 589 C C . GLY A 1 83 ? -6.515 0.756 -6.005 1.00 92.50 83 GLY A C 1
ATOM 590 O O . GLY A 1 83 ? -7.217 1.255 -5.124 1.00 92.50 83 GLY A O 1
ATOM 591 N N . ILE A 1 84 ? -6.933 0.657 -7.272 1.00 94.56 84 ILE A N 1
ATOM 592 C CA . ILE A 1 84 ? -8.263 1.107 -7.718 1.00 94.56 84 ILE A CA 1
ATOM 593 C C . ILE A 1 84 ? -9.365 0.292 -7.033 1.00 94.56 84 ILE A C 1
ATOM 595 O O . ILE A 1 84 ? -10.332 0.869 -6.539 1.00 94.56 84 ILE A O 1
ATOM 599 N N . ALA A 1 85 ? -9.221 -1.033 -6.956 1.00 95.06 85 ALA A N 1
ATOM 600 C CA . ALA A 1 85 ? -10.182 -1.890 -6.267 1.00 95.06 85 ALA A CA 1
ATOM 601 C C . ALA A 1 85 ? -10.310 -1.517 -4.779 1.00 95.06 85 ALA A C 1
ATOM 603 O O . ALA A 1 85 ? -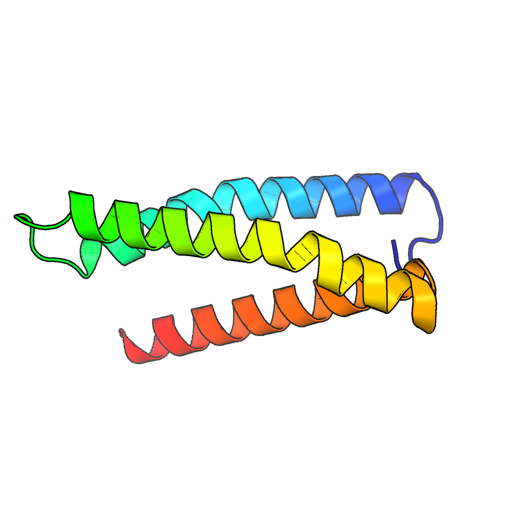11.425 -1.366 -4.283 1.00 95.06 85 ALA A O 1
ATOM 604 N N . GLY A 1 86 ? -9.191 -1.282 -4.086 1.00 91.50 86 GLY A N 1
ATOM 605 C CA . GLY A 1 86 ? -9.180 -0.818 -2.697 1.00 91.50 86 GLY A CA 1
ATOM 606 C C . GLY A 1 86 ? -9.871 0.537 -2.515 1.00 91.50 86 GLY A C 1
ATOM 607 O O . GLY A 1 86 ? -10.659 0.711 -1.581 1.00 91.50 86 GLY A O 1
ATOM 608 N N . LEU A 1 87 ? -9.653 1.478 -3.440 1.00 92.00 87 LEU A N 1
ATOM 609 C CA . LEU A 1 87 ? -10.343 2.769 -3.447 1.00 92.00 87 LEU A CA 1
ATOM 610 C C . LEU A 1 87 ? -11.859 2.593 -3.618 1.00 92.00 87 LEU A C 1
ATOM 612 O O . LEU A 1 87 ? -12.633 3.156 -2.844 1.00 92.00 87 LEU A O 1
ATOM 616 N N . LEU A 1 88 ? -12.291 1.793 -4.597 1.00 94.56 88 LEU A N 1
ATOM 617 C CA . L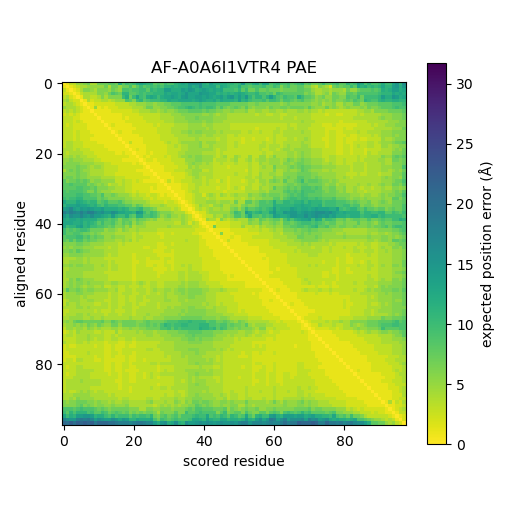EU A 1 88 ? -13.710 1.529 -4.853 1.00 94.56 88 LEU A CA 1
ATOM 618 C C . LEU A 1 88 ? -14.390 0.845 -3.662 1.00 94.56 88 LEU A C 1
ATOM 620 O O . LEU A 1 88 ? -15.497 1.237 -3.291 1.00 94.56 88 LEU A O 1
ATOM 624 N N . LEU A 1 89 ? -13.722 -0.123 -3.031 1.00 91.69 89 LEU A N 1
ATOM 625 C CA . LEU A 1 89 ? -14.205 -0.777 -1.814 1.00 91.69 89 LEU A CA 1
ATOM 626 C C . LEU A 1 89 ? -14.361 0.227 -0.669 1.00 91.69 89 LEU A C 1
ATOM 628 O O . LEU A 1 89 ? -15.419 0.282 -0.044 1.00 91.69 89 LEU A O 1
ATOM 632 N N . THR A 1 90 ? -13.353 1.071 -0.440 1.00 89.88 90 THR A N 1
ATOM 633 C CA . THR A 1 90 ? -13.390 2.107 0.607 1.00 89.88 90 THR A CA 1
ATOM 634 C C . THR A 1 90 ? -14.537 3.093 0.373 1.00 89.88 90 THR A C 1
ATOM 636 O O . THR A 1 90 ? -15.290 3.406 1.297 1.00 89.88 90 THR A O 1
ATOM 639 N N . LEU A 1 91 ? -14.733 3.540 -0.871 1.00 90.25 91 LEU A N 1
ATOM 640 C CA . LEU A 1 91 ? -15.847 4.419 -1.238 1.00 90.25 91 LEU A CA 1
ATOM 641 C C . LEU A 1 91 ? -17.208 3.730 -1.069 1.00 90.25 91 LEU A C 1
ATOM 643 O O . LEU A 1 91 ? -18.152 4.352 -0.582 1.00 90.25 91 LEU A O 1
ATOM 647 N N . GLY A 1 92 ? -17.321 2.454 -1.445 1.00 91.50 92 GLY A N 1
ATOM 648 C CA . GLY A 1 92 ? -18.539 1.662 -1.265 1.00 91.50 92 GLY A CA 1
ATOM 649 C C . GLY A 1 92 ? -18.918 1.488 0.208 1.00 91.50 92 GLY A C 1
ATOM 650 O O . GLY A 1 92 ? -20.081 1.668 0.569 1.00 91.50 92 GLY A O 1
ATOM 651 N N . LEU A 1 93 ? -17.934 1.208 1.066 1.00 87.12 93 LEU A N 1
ATOM 652 C CA . LEU A 1 93 ? -18.124 1.105 2.515 1.00 87.12 93 LEU A CA 1
ATOM 653 C C . LEU A 1 93 ? -18.498 2.456 3.134 1.00 87.12 93 LEU A C 1
ATOM 655 O O . LEU A 1 93 ? -19.451 2.528 3.907 1.00 87.12 93 LEU A O 1
ATOM 659 N N . SER A 1 94 ? -17.822 3.538 2.738 1.00 84.62 94 SER A N 1
ATOM 660 C CA . SER A 1 94 ? -18.131 4.894 3.212 1.00 84.62 94 SER A CA 1
ATOM 661 C C . SER A 1 94 ? -19.556 5.330 2.850 1.00 84.62 94 SER A C 1
ATOM 663 O O . SER A 1 94 ? -20.228 5.963 3.661 1.00 84.62 94 SER A O 1
ATOM 665 N N . ARG A 1 95 ? -20.050 4.948 1.665 1.00 87.56 95 ARG A N 1
ATOM 666 C CA . ARG A 1 95 ? -21.434 5.220 1.244 1.00 87.56 95 ARG A CA 1
ATOM 667 C C . ARG A 1 95 ? -22.478 4.410 2.008 1.00 87.56 95 ARG A C 1
ATOM 669 O O . ARG A 1 95 ? -23.588 4.895 2.145 1.00 87.56 95 ARG A O 1
ATOM 676 N N . ARG A 1 96 ? -22.150 3.197 2.467 1.00 80.38 96 ARG A N 1
ATOM 677 C CA . ARG A 1 96 ? -23.047 2.367 3.295 1.00 80.38 96 ARG A CA 1
ATOM 678 C C . ARG A 1 96 ? -23.106 2.811 4.755 1.00 80.38 96 ARG A C 1
ATOM 680 O O . ARG A 1 96 ? -24.077 2.496 5.429 1.00 80.38 96 ARG A O 1
ATOM 687 N N . ALA A 1 97 ? -22.044 3.446 5.244 1.00 68.00 97 ALA A N 1
ATOM 688 C CA . ALA A 1 97 ? -21.951 3.933 6.618 1.00 68.00 97 ALA A CA 1
ATOM 689 C C . ALA A 1 97 ? -22.614 5.310 6.824 1.00 68.00 97 ALA A C 1
ATOM 691 O O . ALA A 1 97 ? -22.803 5.721 7.967 1.00 68.00 97 ALA A O 1
ATOM 692 N N . ARG A 1 98 ? -22.930 6.020 5.732 1.00 55.75 98 ARG A N 1
ATOM 693 C CA . ARG A 1 98 ? -23.765 7.229 5.712 1.00 55.75 98 ARG A CA 1
ATOM 694 C C . ARG A 1 98 ? -25.235 6.865 5.578 1.00 55.75 98 ARG A C 1
ATOM 696 O O . ARG A 1 98 ? -26.039 7.605 6.179 1.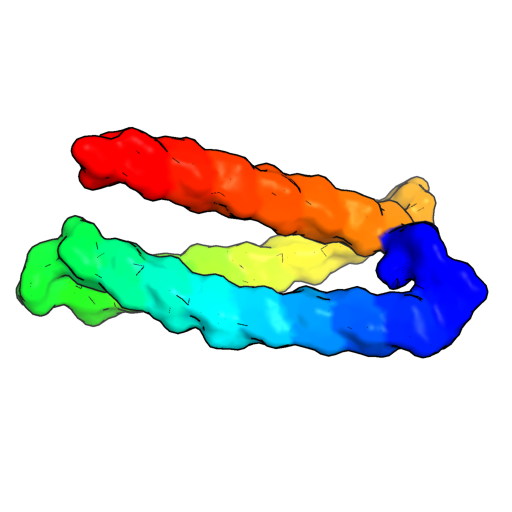00 55.75 98 ARG A O 1
#

Nearest PDB structures (foldseek):
  6vld-assembly2_G  TM=3.695E-01  e=4.807E+00  Homo sapiens
  6x5h-assembly2_C  TM=3.846E-01  e=5.803E+00  Homo sapiens
  2de0-assembly1_X-2  TM=3.842E-01  e=7.459E+00  Homo sapiens

Solvent-accessible surface area (backbone atoms only — not comparable to full-atom values): 5369 Å² total; per-residue (Å²): 96,56,83,44,90,45,70,67,54,32,51,52,52,51,51,52,52,52,52,48,50,67,52,47,56,60,54,51,51,54,54,52,28,69,77,35,60,86,93,43,30,69,59,36,47,49,50,54,50,53,53,50,52,49,50,57,61,47,46,54,61,54,40,48,52,40,27,75,76,73,30,69,49,51,35,46,48,52,51,51,51,51,50,52,51,52,50,52,51,52,53,53,51,55,62,71,76,104

pLDDT: mean 89.52, std 5.74, range [55.75, 95.38]

Secondary structure (DSSP, 8-state):
-TT-SSHHHHHHHHHHHHHHHHHHHHHHHHHHHHTS-GGGHHHHHHHHHHHHHHHHHHHHHHHHHHHHHH-HHHHHHHHHHHHHHHHHHHHHHHHHH-

Sequence (98 aa):
LWLAPSTGYALIGAGLAGFGLSLVYPALGVEAVKQVPSSSRGAGLGAYAVFFDLALAMAGPLMGAIALNLGYPWIFFSAALMGIAGLLLTLGLSRRAR

Radius of gyration: 16.3 Å; Cα contacts (8 Å, |Δi|>4): 34; chains: 1; bounding box: 37×27×46 Å

Foldseek 3Di:
DLPDPDPVSVVVVVVVVVVVCVVCLVVVLVVQLVVDDPVCSVVSSVVSVVVVVVCVVVLVVVLVVCCVPPNNSVSVVVVVVVVVVVVVVVVVVVVVVD